Protein AF-A0A819ARZ7-F1 (afdb_monomer_lite)

Structure (mmCIF, N/CA/C/O backbone):
data_AF-A0A819ARZ7-F1
#
_entry.id   AF-A0A819ARZ7-F1
#
loop_
_atom_site.group_PDB
_atom_site.id
_atom_site.type_symbol
_atom_site.label_atom_id
_atom_site.label_alt_id
_atom_site.label_comp_id
_atom_site.label_asym_id
_atom_site.label_entity_id
_atom_site.label_seq_id
_atom_site.pdbx_PDB_ins_code
_atom_site.Cartn_x
_atom_site.Cartn_y
_atom_site.Cartn_z
_atom_site.occupancy
_atom_site.B_iso_or_equiv
_atom_site.auth_seq_id
_atom_site.auth_comp_id
_atom_site.auth_asym_id
_atom_site.auth_atom_id
_atom_site.pdbx_PDB_model_num
ATOM 1 N N . THR A 1 1 ? -5.582 -14.058 3.277 1.00 63.62 1 THR A N 1
ATOM 2 C CA . THR A 1 1 ? -6.700 -13.289 2.687 1.00 63.62 1 THR A CA 1
ATOM 3 C C . THR A 1 1 ? -6.607 -11.820 3.060 1.00 63.62 1 THR A C 1
ATOM 5 O O . THR A 1 1 ? -6.205 -11.070 2.188 1.00 63.62 1 THR A O 1
ATOM 8 N N . ALA A 1 2 ? -6.745 -11.416 4.330 1.00 82.06 2 ALA A N 1
ATOM 9 C CA . ALA A 1 2 ? -6.704 -9.994 4.734 1.00 82.06 2 ALA A CA 1
ATOM 10 C C . ALA A 1 2 ? -5.476 -9.184 4.242 1.00 82.06 2 ALA A C 1
ATOM 12 O O . ALA A 1 2 ? -5.600 -8.035 3.834 1.00 82.06 2 ALA A O 1
ATOM 13 N N . LYS A 1 3 ? -4.272 -9.774 4.220 1.00 86.88 3 LYS A N 1
ATOM 14 C CA . LYS A 1 3 ? -3.057 -9.091 3.723 1.00 86.88 3 LYS A CA 1
ATOM 15 C C . LYS A 1 3 ? -3.054 -8.848 2.209 1.00 86.88 3 LYS A C 1
ATOM 17 O O . LYS A 1 3 ? -2.350 -7.952 1.741 1.00 86.88 3 LYS A O 1
ATOM 22 N N . ALA A 1 4 ? -3.793 -9.651 1.445 1.00 87.56 4 ALA A N 1
ATOM 23 C CA . ALA A 1 4 ? -3.976 -9.429 0.014 1.00 87.56 4 ALA A CA 1
ATOM 24 C C . ALA A 1 4 ? -4.913 -8.238 -0.221 1.00 87.56 4 ALA A C 1
ATOM 26 O O . ALA A 1 4 ? -4.605 -7.392 -1.053 1.00 87.56 4 ALA A O 1
ATOM 27 N N . ASP A 1 5 ? -5.974 -8.110 0.581 1.00 90.94 5 ASP A N 1
ATOM 28 C CA . ASP A 1 5 ? -6.909 -6.980 0.511 1.00 90.94 5 ASP A CA 1
ATOM 29 C C . ASP A 1 5 ? -6.211 -5.642 0.803 1.00 90.94 5 ASP A C 1
ATOM 31 O O . ASP A 1 5 ? -6.423 -4.660 0.096 1.00 90.94 5 ASP A O 1
ATOM 35 N N . ILE A 1 6 ? -5.293 -5.622 1.776 1.00 93.38 6 ILE A N 1
ATOM 36 C CA . ILE A 1 6 ? -4.468 -4.446 2.114 1.00 93.38 6 ILE A CA 1
ATOM 37 C C . ILE A 1 6 ? -3.578 -4.014 0.945 1.00 93.38 6 ILE A C 1
ATOM 39 O O . ILE A 1 6 ? -3.431 -2.821 0.677 1.00 93.38 6 ILE A O 1
ATOM 43 N N . TRP A 1 7 ? -3.005 -4.974 0.219 1.00 92.38 7 TRP A N 1
ATOM 44 C CA . TRP A 1 7 ? -2.214 -4.670 -0.971 1.00 92.38 7 TRP A CA 1
ATOM 45 C C . TRP A 1 7 ? -3.093 -4.161 -2.113 1.00 92.38 7 TRP A C 1
ATOM 47 O O . TRP A 1 7 ? -2.758 -3.162 -2.745 1.00 92.38 7 TRP A O 1
ATOM 57 N N . SER A 1 8 ? -4.248 -4.794 -2.340 1.00 92.94 8 SER A N 1
ATOM 58 C CA . SER A 1 8 ? -5.220 -4.362 -3.351 1.00 92.94 8 SER A CA 1
ATOM 59 C C . SER A 1 8 ? -5.718 -2.942 -3.085 1.00 92.94 8 SER A C 1
ATOM 61 O O . SER A 1 8 ? -5.818 -2.147 -4.016 1.00 92.94 8 SER A O 1
ATOM 63 N N . PHE A 1 9 ? -5.954 -2.585 -1.822 1.00 93.69 9 PHE A N 1
ATOM 64 C CA . PHE A 1 9 ? -6.272 -1.218 -1.414 1.00 93.69 9 PHE A CA 1
ATOM 65 C C . PHE A 1 9 ? -5.162 -0.230 -1.806 1.00 93.69 9 PHE A C 1
ATOM 67 O O . PHE A 1 9 ? -5.432 0.771 -2.472 1.00 93.69 9 PHE A O 1
ATOM 74 N N . GLY A 1 10 ? -3.903 -0.547 -1.480 1.00 93.19 10 GLY A N 1
ATOM 75 C CA . GLY A 1 10 ? -2.745 0.241 -1.908 1.00 93.19 10 GLY A CA 1
ATOM 76 C C . GLY A 1 10 ? -2.639 0.375 -3.429 1.00 93.19 10 GLY A C 1
ATOM 77 O O . GLY A 1 10 ? -2.353 1.453 -3.943 1.00 93.19 10 GLY A O 1
ATOM 78 N N . ALA A 1 11 ? -2.928 -0.698 -4.169 1.00 92.75 11 ALA A N 1
ATOM 79 C CA . ALA A 1 11 ? -2.888 -0.704 -5.628 1.00 92.75 11 ALA A CA 1
ATOM 80 C C . ALA A 1 11 ? -3.984 0.169 -6.251 1.00 92.75 11 ALA A C 1
ATOM 82 O O . ALA A 1 11 ? -3.736 0.852 -7.248 1.00 92.75 11 ALA A O 1
ATOM 83 N N . ILE A 1 12 ? -5.175 0.188 -5.650 1.00 93.69 12 ILE A N 1
ATOM 84 C CA . ILE A 1 12 ? -6.269 1.078 -6.049 1.00 93.69 12 ILE A CA 1
ATOM 85 C C . ILE A 1 12 ? -5.876 2.537 -5.797 1.00 93.69 12 ILE A C 1
ATOM 87 O O . ILE A 1 12 ? -5.967 3.343 -6.722 1.00 93.69 12 ILE A O 1
ATOM 91 N N . LEU A 1 13 ? -5.370 2.871 -4.604 1.00 92.94 13 LEU A N 1
ATOM 92 C CA . LEU A 1 13 ? -4.904 4.228 -4.284 1.00 92.94 13 LEU A CA 1
ATOM 93 C C . LEU A 1 13 ? -3.785 4.693 -5.220 1.00 92.94 13 LEU A C 1
ATOM 95 O O . LEU A 1 13 ? -3.811 5.820 -5.719 1.00 92.94 13 LEU A O 1
ATOM 99 N N . TYR A 1 14 ? -2.824 3.815 -5.507 1.00 92.56 14 TYR A N 1
ATOM 100 C CA . TYR A 1 14 ? -1.750 4.094 -6.454 1.00 92.56 14 TYR A CA 1
ATOM 101 C C . TYR A 1 14 ? -2.319 4.434 -7.827 1.00 92.56 14 TYR A C 1
ATOM 103 O O . TYR A 1 14 ? -1.941 5.438 -8.426 1.00 92.56 14 TYR A O 1
ATOM 111 N N . ARG A 1 15 ? -3.282 3.642 -8.309 1.00 92.25 15 ARG A N 1
ATOM 112 C CA . ARG A 1 15 ? -3.916 3.883 -9.603 1.00 92.25 15 ARG A CA 1
ATOM 113 C C . ARG A 1 15 ? -4.754 5.158 -9.623 1.00 92.25 15 ARG A C 1
ATOM 115 O O . ARG A 1 15 ? -4.748 5.837 -10.640 1.00 92.25 15 ARG A O 1
ATOM 122 N N . MET A 1 16 ? -5.429 5.517 -8.533 1.00 91.75 16 MET A N 1
ATOM 123 C CA . MET A 1 16 ? -6.131 6.804 -8.423 1.00 91.75 16 MET A CA 1
ATOM 124 C C . MET A 1 16 ? -5.162 7.992 -8.457 1.00 91.75 16 MET A C 1
ATOM 126 O O . MET A 1 16 ? -5.484 9.032 -9.019 1.00 91.75 16 MET A O 1
ATOM 130 N N . THR A 1 17 ? -3.964 7.826 -7.894 1.00 90.19 17 THR A N 1
ATOM 131 C CA . THR A 1 17 ? -2.947 8.885 -7.816 1.00 90.19 17 THR A CA 1
ATOM 132 C C . THR A 1 17 ? -2.191 9.060 -9.133 1.00 90.19 17 THR A C 1
ATOM 134 O O . THR A 1 17 ? -1.933 10.178 -9.570 1.00 90.19 17 THR A O 1
ATOM 137 N N . TYR A 1 18 ? -1.823 7.947 -9.767 1.00 89.31 18 TYR A N 1
ATOM 138 C CA . TYR A 1 18 ? -0.875 7.911 -10.881 1.00 89.31 18 TYR A CA 1
ATO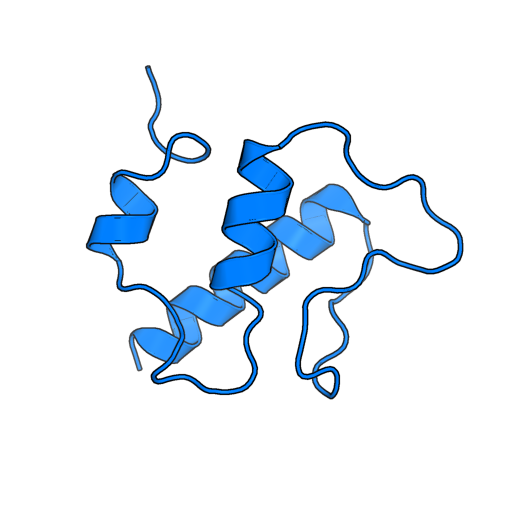M 139 C C . TYR A 1 18 ? -1.504 7.472 -12.211 1.00 89.31 18 TYR A C 1
ATOM 141 O O . TYR A 1 18 ? -0.844 7.486 -13.245 1.00 89.31 18 TYR A O 1
ATOM 149 N N . MET A 1 19 ? -2.780 7.077 -12.227 1.00 89.12 19 MET A N 1
ATOM 150 C CA . MET A 1 19 ? -3.503 6.576 -13.412 1.00 89.12 19 MET A CA 1
ATOM 151 C C . MET A 1 19 ? -2.882 5.328 -14.068 1.00 89.12 19 MET A C 1
ATOM 153 O O . MET A 1 19 ? -3.297 4.916 -15.151 1.00 89.12 19 MET A O 1
ATOM 157 N N . VAL A 1 20 ? -1.929 4.680 -13.395 1.00 89.19 20 VAL A N 1
ATOM 158 C CA . VAL A 1 20 ? -1.214 3.479 -13.852 1.00 89.19 20 VAL A CA 1
ATOM 159 C C . VAL A 1 20 ? -1.174 2.434 -12.729 1.00 89.19 20 VAL A C 1
ATOM 161 O O . VAL A 1 20 ? -1.333 2.793 -11.561 1.00 89.19 20 VAL A O 1
ATOM 164 N N . PRO A 1 21 ? -1.017 1.134 -13.035 1.00 86.94 21 PRO A N 1
ATOM 165 C CA . PRO A 1 21 ? -0.893 0.106 -12.004 1.00 86.94 21 PRO A CA 1
ATOM 166 C C . PRO A 1 21 ? 0.478 0.157 -11.301 1.00 86.94 21 PRO A C 1
ATOM 168 O O . PRO A 1 21 ? 1.469 0.538 -11.928 1.00 86.94 21 PRO A O 1
ATOM 171 N N . PRO A 1 22 ? 0.572 -0.273 -10.029 1.00 86.38 22 PRO A N 1
ATOM 172 C CA . PRO A 1 22 ? 1.855 -0.400 -9.345 1.00 86.38 22 PRO A CA 1
ATOM 173 C C . PRO A 1 22 ? 2.698 -1.546 -9.927 1.00 86.38 22 PRO A C 1
ATOM 175 O O . PRO A 1 22 ? 2.181 -2.555 -10.415 1.00 86.38 22 PRO A O 1
ATOM 178 N N . HIS A 1 23 ? 4.022 -1.423 -9.822 1.00 80.44 23 HIS A N 1
ATOM 179 C CA . HIS A 1 23 ? 4.948 -2.491 -10.199 1.00 80.44 23 HIS A CA 1
ATOM 180 C C . HIS A 1 23 ? 4.897 -3.639 -9.181 1.00 80.44 23 HIS A C 1
ATOM 182 O O . HIS A 1 23 ? 5.384 -3.501 -8.063 1.00 80.44 23 HIS A O 1
ATOM 1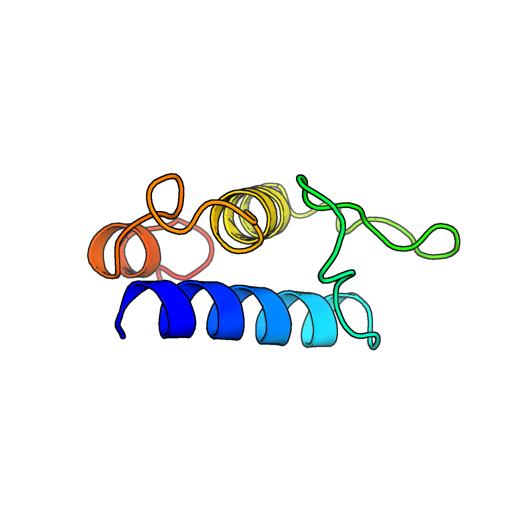88 N N . HIS A 1 24 ? 4.371 -4.797 -9.585 1.00 71.00 24 HIS A N 1
ATOM 189 C CA . HIS A 1 24 ? 4.234 -5.974 -8.715 1.00 71.00 24 HIS A CA 1
ATOM 190 C C . HIS A 1 24 ? 5.575 -6.621 -8.307 1.00 71.00 24 HIS A C 1
ATOM 192 O O . HIS A 1 24 ? 5.626 -7.325 -7.305 1.00 71.00 24 HIS A O 1
ATOM 198 N N . ASN A 1 25 ? 6.660 -6.354 -9.046 1.00 70.69 25 ASN A N 1
ATOM 199 C CA . ASN A 1 25 ? 7.995 -6.927 -8.807 1.00 70.69 25 ASN A CA 1
ATOM 200 C C . ASN A 1 25 ? 8.955 -6.004 -8.037 1.00 70.69 25 ASN A C 1
ATOM 202 O O . ASN A 1 25 ? 10.116 -6.358 -7.844 1.00 70.69 25 ASN A O 1
ATOM 206 N N . SER A 1 26 ? 8.517 -4.811 -7.624 1.00 70.00 26 SER A N 1
ATOM 207 C CA . SER A 1 26 ? 9.371 -3.905 -6.851 1.00 70.00 26 SER A CA 1
ATOM 208 C C . SER A 1 26 ? 9.179 -4.156 -5.354 1.00 70.00 26 SER A C 1
ATOM 210 O O . SER A 1 26 ? 8.047 -4.053 -4.885 1.00 70.00 26 SER A O 1
ATOM 212 N N . PRO A 1 27 ? 10.246 -4.430 -4.577 1.00 68.69 27 PRO A N 1
ATOM 213 C CA . PRO A 1 27 ? 10.141 -4.641 -3.129 1.00 68.69 27 PRO A CA 1
ATOM 214 C C . PRO A 1 27 ? 9.661 -3.400 -2.371 1.00 68.69 27 PRO A C 1
ATOM 216 O O . PRO A 1 27 ? 9.207 -3.513 -1.235 1.00 68.69 27 PRO A O 1
ATOM 219 N N . PHE A 1 28 ? 9.735 -2.232 -3.010 1.00 70.38 28 PHE A N 1
ATOM 220 C CA . PHE A 1 28 ? 9.354 -0.951 -2.439 1.00 70.38 28 PHE A CA 1
ATOM 221 C C . PHE A 1 28 ? 8.406 -0.199 -3.367 1.00 70.38 28 PHE A C 1
ATOM 223 O O . PHE A 1 28 ? 8.501 -0.310 -4.597 1.00 70.38 28 PHE A O 1
ATOM 230 N N . PHE A 1 29 ? 7.567 0.646 -2.770 1.00 77.00 29 PHE A N 1
ATOM 231 C CA . PHE A 1 29 ? 6.833 1.673 -3.495 1.00 77.00 29 PHE A CA 1
ATOM 232 C C . PHE A 1 29 ? 7.799 2.541 -4.312 1.00 77.00 29 PHE A C 1
ATOM 234 O O . PHE A 1 29 ? 8.798 3.047 -3.797 1.00 77.00 29 PHE A O 1
ATOM 241 N N . ARG A 1 30 ? 7.481 2.726 -5.594 1.00 77.88 30 ARG A N 1
ATOM 242 C CA . ARG A 1 30 ? 8.165 3.671 -6.474 1.00 77.88 30 ARG A CA 1
ATOM 243 C C . ARG A 1 30 ? 7.120 4.468 -7.255 1.00 77.88 30 ARG A C 1
ATOM 245 O O . ARG A 1 30 ? 6.254 3.848 -7.885 1.00 77.88 30 ARG A O 1
ATOM 252 N N . PRO A 1 31 ? 7.171 5.810 -7.228 1.00 77.81 31 PRO A N 1
ATOM 253 C CA . PRO A 1 31 ? 6.363 6.609 -8.135 1.00 77.81 31 PRO A CA 1
ATOM 254 C C . PRO A 1 31 ? 6.817 6.361 -9.588 1.00 77.81 31 PRO A C 1
ATOM 256 O O . PRO A 1 31 ? 7.972 5.977 -9.811 1.00 77.81 31 PRO A O 1
ATOM 259 N N . PRO A 1 32 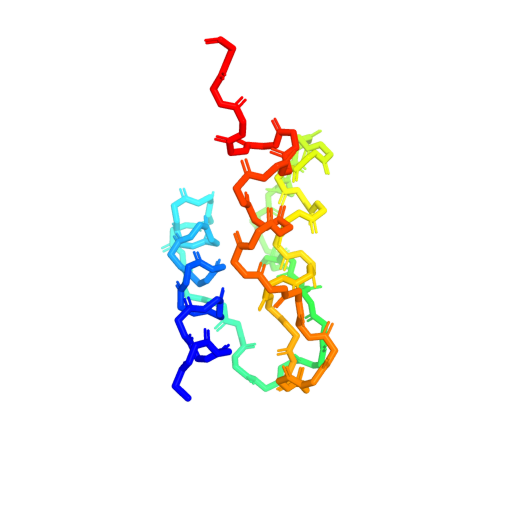? 5.944 6.557 -10.587 1.00 81.81 32 PRO A N 1
ATOM 260 C CA . PRO A 1 32 ? 6.310 6.358 -11.987 1.00 81.81 32 PRO A CA 1
ATOM 261 C C . PRO A 1 32 ? 7.394 7.348 -12.426 1.00 81.81 32 PRO A C 1
ATOM 263 O O . PRO A 1 32 ? 7.336 8.525 -12.078 1.00 81.81 32 PRO A O 1
ATOM 266 N N . LEU A 1 33 ? 8.346 6.891 -13.249 1.00 74.81 33 LEU A N 1
ATOM 267 C CA . LEU A 1 33 ? 9.526 7.670 -13.674 1.00 74.81 33 LEU A CA 1
ATOM 268 C C . LEU A 1 33 ? 9.196 9.019 -14.348 1.00 74.81 33 LEU A C 1
ATOM 270 O O . LEU A 1 33 ? 10.014 9.930 -14.307 1.00 74.81 33 LEU A O 1
ATOM 274 N N . ASN A 1 34 ? 8.001 9.155 -14.931 1.00 75.75 34 ASN A N 1
ATOM 275 C CA . ASN A 1 34 ? 7.576 10.336 -15.692 1.00 75.75 34 ASN A CA 1
ATOM 276 C C . ASN A 1 34 ? 6.394 11.088 -15.057 1.00 75.75 34 ASN A C 1
ATOM 278 O O . ASN A 1 34 ? 5.750 11.896 -15.726 1.00 75.75 34 ASN A O 1
ATOM 282 N N . GLN A 1 35 ? 6.074 10.826 -13.788 1.00 73.25 35 GLN A N 1
ATOM 283 C CA . GLN A 1 35 ? 5.025 11.551 -13.073 1.00 73.25 35 GLN A CA 1
ATOM 284 C C . GLN A 1 35 ? 5.577 12.261 -11.848 1.00 73.25 35 GLN A C 1
ATOM 286 O O . GLN A 1 35 ? 6.460 11.764 -11.149 1.00 73.25 35 GLN A O 1
ATOM 291 N N . ARG A 1 36 ? 5.017 13.442 -11.569 1.00 70.56 36 ARG A N 1
ATOM 292 C CA . ARG A 1 36 ? 5.279 14.126 -10.306 1.00 70.56 36 ARG A CA 1
ATOM 293 C C . ARG A 1 36 ? 4.765 13.244 -9.177 1.00 70.56 36 ARG A C 1
ATOM 295 O O . ARG A 1 36 ? 3.612 12.817 -9.195 1.00 70.56 36 ARG A O 1
ATOM 302 N N . SER A 1 37 ? 5.632 12.977 -8.205 1.00 72.69 37 SER A N 1
ATOM 303 C CA . SER A 1 37 ? 5.197 12.368 -6.956 1.00 72.69 37 SER A CA 1
ATOM 304 C C . SER A 1 37 ? 4.125 13.251 -6.323 1.00 72.69 37 SER A C 1
ATOM 306 O O . SER A 1 37 ? 4.206 14.478 -6.400 1.00 72.69 37 SER A O 1
ATOM 308 N N . THR A 1 38 ? 3.127 12.634 -5.693 1.00 80.25 38 THR A N 1
ATOM 309 C CA . THR A 1 38 ? 2.236 13.382 -4.810 1.00 80.25 38 THR A CA 1
ATOM 310 C C . THR A 1 38 ? 3.059 14.031 -3.695 1.00 80.25 38 THR A C 1
ATOM 312 O O . THR A 1 38 ? 4.025 13.438 -3.210 1.00 80.25 38 THR A O 1
ATOM 315 N N . ASN A 1 39 ? 2.686 15.255 -3.323 1.00 84.00 39 ASN A N 1
ATOM 316 C CA . ASN A 1 39 ? 3.296 15.990 -2.214 1.00 84.00 39 ASN A CA 1
ATOM 317 C C . ASN A 1 39 ? 2.595 15.703 -0.880 1.00 84.00 39 ASN A C 1
ATOM 319 O O . ASN A 1 39 ? 3.012 16.240 0.141 1.00 84.00 39 ASN A O 1
ATOM 323 N N . ASP A 1 40 ? 1.528 14.897 -0.881 1.00 90.38 40 ASP A N 1
ATOM 324 C CA . ASP A 1 40 ? 0.832 14.502 0.340 1.00 90.38 40 ASP A CA 1
ATOM 325 C C . ASP A 1 40 ? 1.654 13.431 1.087 1.00 90.38 40 ASP A C 1
ATOM 327 O O . ASP A 1 40 ? 1.758 12.290 0.615 1.00 90.38 40 ASP A O 1
ATOM 331 N N . PRO A 1 41 ? 2.243 13.765 2.253 1.00 90.69 41 PRO A N 1
ATOM 332 C CA . PRO A 1 41 ? 3.069 12.831 3.007 1.00 90.69 41 PRO A CA 1
ATOM 333 C C . PRO A 1 41 ? 2.261 11.652 3.563 1.00 90.69 41 PRO A C 1
ATOM 335 O O . PRO A 1 41 ? 2.806 10.556 3.688 1.00 90.69 41 PRO A O 1
ATOM 338 N N . ASN A 1 42 ? 0.970 11.835 3.857 1.00 92.62 42 ASN A N 1
ATOM 339 C CA . ASN A 1 42 ? 0.113 10.769 4.374 1.00 92.62 42 ASN A CA 1
ATOM 340 C C . ASN A 1 42 ? -0.240 9.774 3.265 1.00 92.62 42 ASN A C 1
ATOM 342 O O . ASN A 1 42 ? -0.225 8.564 3.497 1.00 92.62 42 ASN A O 1
ATOM 346 N N . LEU A 1 43 ? -0.492 10.267 2.050 1.00 91.75 43 LEU A N 1
ATOM 347 C CA . LEU A 1 43 ? -0.689 9.414 0.879 1.00 91.75 43 LEU A CA 1
ATOM 348 C C . LEU A 1 43 ? 0.580 8.615 0.549 1.00 91.75 43 LEU A C 1
ATOM 350 O O . LEU A 1 43 ? 0.518 7.415 0.294 1.00 91.75 43 LEU A O 1
ATOM 354 N N . LEU A 1 44 ? 1.754 9.248 0.588 1.00 90.56 44 LEU A N 1
ATOM 355 C CA . LEU A 1 44 ? 3.012 8.528 0.379 1.00 90.56 44 LEU A CA 1
ATOM 356 C C . LEU A 1 44 ? 3.235 7.461 1.450 1.00 90.56 44 LEU A C 1
ATOM 358 O O . LEU A 1 44 ? 3.603 6.334 1.119 1.00 90.56 44 LEU A O 1
ATOM 362 N N . ASN A 1 45 ? 2.980 7.791 2.716 1.00 92.75 45 ASN A N 1
ATOM 363 C CA . ASN A 1 45 ? 3.161 6.855 3.816 1.00 92.75 45 ASN A CA 1
ATOM 364 C C . ASN A 1 45 ? 2.244 5.631 3.679 1.00 92.75 45 ASN A C 1
ATOM 366 O O . ASN A 1 45 ? 2.725 4.498 3.755 1.00 92.75 45 ASN A O 1
ATOM 370 N N . ILE A 1 46 ? 0.952 5.833 3.396 1.00 93.75 46 ILE A N 1
ATOM 371 C CA . ILE A 1 46 ? 0.014 4.714 3.251 1.00 93.75 46 ILE A CA 1
ATOM 372 C C . ILE A 1 46 ? 0.359 3.845 2.034 1.00 93.75 46 ILE A C 1
ATOM 374 O O . ILE A 1 46 ? 0.309 2.617 2.124 1.00 93.75 46 ILE A O 1
ATOM 378 N N . LEU A 1 47 ? 0.786 4.444 0.915 1.00 92.44 47 LEU A N 1
ATOM 379 C CA . LEU A 1 47 ? 1.223 3.706 -0.275 1.00 92.44 47 LEU A CA 1
ATOM 380 C C . LEU A 1 47 ? 2.479 2.870 -0.001 1.00 92.44 47 LEU A C 1
ATOM 382 O O . LEU A 1 47 ? 2.546 1.716 -0.422 1.00 92.44 47 LEU A O 1
ATOM 386 N N . GLN A 1 48 ? 3.450 3.414 0.735 1.00 91.56 48 GLN A N 1
ATOM 387 C CA . GLN A 1 48 ? 4.680 2.706 1.096 1.00 91.56 48 GLN A CA 1
ATOM 388 C C . GLN A 1 48 ? 4.425 1.466 1.957 1.00 91.56 48 GLN A C 1
ATOM 390 O O 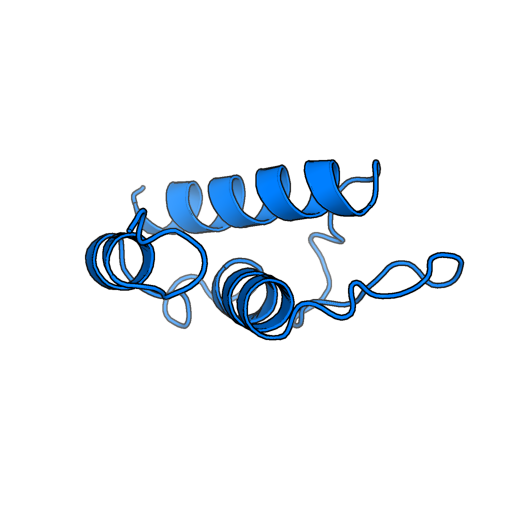. GLN A 1 48 ? 5.078 0.449 1.743 1.00 91.56 48 GLN A O 1
ATOM 395 N N . HIS A 1 49 ? 3.474 1.526 2.892 1.00 92.00 49 HIS A N 1
ATOM 396 C CA . HIS A 1 49 ? 3.185 0.414 3.804 1.00 92.00 49 HIS A CA 1
ATOM 397 C C . HIS A 1 49 ? 2.231 -0.628 3.203 1.00 92.00 49 HIS A C 1
ATOM 399 O O . HIS A 1 49 ? 2.287 -1.806 3.556 1.00 92.00 49 HIS A O 1
ATOM 405 N N . THR A 1 50 ? 1.358 -0.226 2.277 1.00 92.12 50 THR A N 1
ATOM 406 C CA . THR A 1 50 ? 0.401 -1.137 1.625 1.00 92.12 50 THR A CA 1
ATOM 407 C C . THR A 1 50 ? 1.015 -1.899 0.450 1.00 92.12 50 THR A C 1
ATOM 409 O O . THR A 1 50 ? 0.745 -3.090 0.286 1.00 92.12 50 THR A O 1
ATOM 412 N N . LEU A 1 51 ? 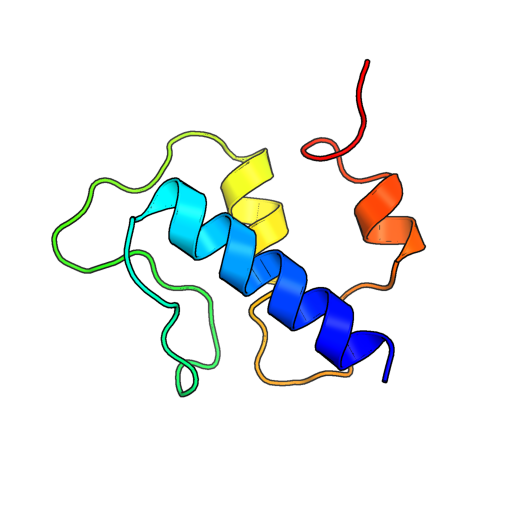1.888 -1.256 -0.335 1.00 91.50 51 LEU A N 1
ATOM 413 C CA . LEU A 1 51 ? 2.526 -1.831 -1.527 1.00 91.50 51 LEU A CA 1
ATOM 414 C C . LEU A 1 51 ? 3.866 -2.520 -1.231 1.00 91.50 51 LEU A C 1
ATOM 416 O O . LEU A 1 51 ? 4.824 -2.399 -1.992 1.00 91.50 51 LEU A O 1
ATOM 420 N N . VAL A 1 52 ? 3.929 -3.271 -0.133 1.00 89.38 52 VAL A N 1
ATOM 421 C CA . VAL A 1 52 ? 5.096 -4.091 0.223 1.00 89.38 52 VAL A CA 1
ATOM 422 C C . VAL A 1 52 ? 4.933 -5.501 -0.346 1.00 89.38 52 VAL A C 1
ATOM 424 O O . VAL A 1 52 ? 3.850 -6.087 -0.251 1.00 89.38 52 VAL A O 1
ATOM 427 N N . ILE A 1 53 ? 5.992 -6.073 -0.934 1.00 87.00 53 ILE A N 1
ATOM 428 C CA . ILE A 1 53 ? 5.949 -7.451 -1.463 1.00 87.00 53 ILE A CA 1
ATOM 429 C C . ILE A 1 53 ? 5.697 -8.453 -0.338 1.00 87.00 53 ILE A C 1
ATOM 431 O O . ILE A 1 53 ? 4.802 -9.286 -0.473 1.00 87.00 53 ILE A O 1
ATOM 435 N N . ASP A 1 54 ? 6.431 -8.342 0.771 1.00 88.81 54 ASP A N 1
ATOM 436 C CA . ASP A 1 54 ? 6.247 -9.208 1.934 1.00 88.81 54 ASP A CA 1
ATOM 437 C C . ASP A 1 54 ? 4.882 -8.942 2.606 1.00 88.81 54 ASP A C 1
ATOM 439 O O . ASP A 1 54 ? 4.659 -7.851 3.139 1.00 88.81 54 ASP A O 1
ATOM 443 N N . PRO A 1 55 ? 3.950 -9.914 2.607 1.00 89.12 55 PRO A N 1
ATOM 444 C CA . PRO A 1 55 ? 2.645 -9.752 3.235 1.00 89.12 55 PRO A CA 1
ATOM 445 C C . PRO A 1 55 ? 2.706 -9.623 4.763 1.00 89.12 55 PRO A C 1
ATOM 447 O O . PRO A 1 55 ? 1.761 -9.083 5.341 1.00 89.12 55 PRO A O 1
ATOM 450 N N . ASN A 1 56 ? 3.774 -10.084 5.421 1.00 89.88 56 ASN A N 1
ATOM 451 C CA . ASN A 1 56 ? 3.924 -9.971 6.876 1.00 89.88 56 ASN A CA 1
ATOM 452 C C . ASN A 1 56 ? 4.359 -8.568 7.307 1.00 89.88 56 ASN A C 1
ATOM 454 O O . ASN A 1 56 ? 3.963 -8.110 8.375 1.00 89.88 56 ASN A O 1
ATOM 458 N N . ALA A 1 57 ? 5.106 -7.869 6.451 1.00 89.88 57 ALA A N 1
ATOM 459 C CA . ALA A 1 57 ? 5.509 -6.481 6.661 1.00 89.88 57 ALA A CA 1
ATOM 460 C C . ALA A 1 57 ? 4.371 -5.472 6.412 1.00 89.88 57 ALA A C 1
ATOM 462 O O . ALA A 1 57 ? 4.484 -4.306 6.787 1.00 89.88 57 ALA A O 1
ATOM 463 N N . ARG A 1 58 ? 3.266 -5.899 5.784 1.00 91.56 58 ARG A N 1
ATOM 464 C CA . ARG A 1 58 ? 2.092 -5.041 5.573 1.00 91.56 58 ARG A CA 1
ATOM 465 C C . ARG A 1 58 ? 1.375 -4.772 6.900 1.00 91.56 58 ARG A C 1
ATOM 467 O O . ARG A 1 58 ? 1.302 -5.677 7.740 1.00 91.56 58 ARG A O 1
ATOM 474 N N . PRO A 1 59 ? 0.744 -3.598 7.058 1.00 92.81 59 PRO A N 1
ATOM 475 C CA . PRO A 1 59 ? -0.076 -3.282 8.223 1.00 92.81 59 PRO A CA 1
ATOM 476 C C . PRO A 1 59 ? -1.301 -4.203 8.320 1.00 92.81 59 PRO A C 1
ATOM 478 O O . PRO A 1 59 ? -1.519 -5.080 7.479 1.00 92.81 59 PRO A O 1
ATOM 481 N N . ASP A 1 60 ? -2.090 -4.069 9.378 1.00 92.69 60 ASP A N 1
ATOM 482 C CA . ASP A 1 60 ? -3.414 -4.679 9.479 1.00 92.69 60 ASP A CA 1
ATOM 483 C C . ASP A 1 60 ? -4.521 -3.678 9.095 1.00 92.69 60 ASP A C 1
ATOM 485 O O . ASP A 1 60 ? -4.271 -2.517 8.761 1.00 92.69 60 ASP A O 1
ATOM 489 N N . ALA A 1 61 ? -5.768 -4.151 9.089 1.00 90.50 61 ALA A N 1
ATOM 490 C CA . ALA A 1 61 ? -6.913 -3.318 8.734 1.00 90.50 61 ALA A CA 1
ATOM 491 C C . ALA A 1 61 ? -7.169 -2.198 9.759 1.00 90.50 61 ALA A C 1
ATOM 493 O O . ALA A 1 61 ? -7.651 -1.131 9.386 1.00 90.50 61 ALA A O 1
ATOM 494 N N . LEU A 1 62 ? -6.826 -2.413 11.035 1.00 91.44 62 LEU A N 1
ATOM 495 C CA . LEU A 1 62 ? -6.991 -1.409 12.085 1.00 91.44 62 LEU A CA 1
ATOM 496 C C . LEU A 1 62 ? -6.023 -0.237 11.889 1.00 91.44 62 LEU A C 1
ATOM 498 O O . LEU A 1 62 ? -6.422 0.923 11.992 1.00 91.44 62 LEU A O 1
ATOM 502 N N . TRP A 1 63 ? -4.768 -0.525 11.550 1.00 92.88 63 TRP A N 1
ATOM 503 C CA . TRP A 1 63 ? -3.790 0.493 11.185 1.00 92.88 63 TRP A CA 1
ATOM 504 C C . TRP A 1 63 ? -4.272 1.302 9.978 1.00 92.88 63 TRP A C 1
ATOM 506 O O . TRP A 1 63 ? -4.237 2.527 10.016 1.00 92.88 63 TRP A O 1
ATOM 516 N N . LEU A 1 64 ? -4.821 0.643 8.946 1.00 90.81 64 LEU A N 1
ATOM 517 C CA . LEU A 1 64 ? -5.426 1.351 7.814 1.00 90.81 64 LEU A CA 1
ATOM 518 C C . LEU A 1 64 ? -6.604 2.225 8.231 1.00 90.81 64 LEU A C 1
ATOM 520 O O . LEU A 1 64 ? -6.712 3.331 7.730 1.00 90.81 64 LEU A O 1
ATOM 524 N N . ALA A 1 65 ? -7.484 1.772 9.120 1.00 90.69 65 ALA A N 1
ATOM 525 C CA . ALA A 1 65 ? -8.641 2.561 9.547 1.00 90.69 65 ALA A CA 1
ATOM 526 C C . ALA A 1 65 ? -8.253 3.784 10.400 1.00 90.69 65 ALA A C 1
ATOM 528 O O . ALA A 1 65 ? -8.965 4.784 10.419 1.00 90.69 65 ALA A O 1
ATOM 529 N N . THR A 1 66 ? -7.125 3.706 11.108 1.00 93.19 66 THR A N 1
ATOM 530 C CA . THR A 1 66 ? -6.636 4.765 12.004 1.00 93.19 66 THR A CA 1
ATOM 531 C C . THR A 1 66 ? -5.614 5.695 11.349 1.00 93.19 66 THR A C 1
ATOM 533 O O . THR A 1 66 ? -5.284 6.735 11.926 1.00 93.19 66 THR A O 1
ATOM 536 N N . HIS A 1 67 ? -5.130 5.357 10.150 1.00 93.38 67 HIS A N 1
ATOM 537 C CA . HIS A 1 67 ? -4.119 6.130 9.441 1.00 93.38 67 HIS A CA 1
ATOM 538 C C . HIS A 1 67 ? -4.632 7.543 9.080 1.00 93.38 67 HIS A C 1
ATOM 540 O O . HIS A 1 67 ? -5.762 7.678 8.611 1.00 93.38 67 HIS A O 1
ATOM 546 N N . PRO A 1 68 ? -3.821 8.613 9.210 1.00 93.19 68 PRO A N 1
ATOM 547 C CA . PRO A 1 68 ? -4.257 9.989 8.934 1.00 93.19 68 PRO A CA 1
ATOM 548 C C . PRO A 1 68 ? -4.827 10.237 7.529 1.00 93.19 68 PRO A C 1
ATOM 550 O O . PRO A 1 68 ? -5.600 11.166 7.341 1.00 93.19 68 PRO A O 1
ATOM 553 N N . TYR A 1 69 ? -4.444 9.419 6.545 1.00 90.88 69 TYR A N 1
ATOM 554 C CA . TYR A 1 69 ? -4.946 9.519 5.166 1.00 90.88 69 TYR A CA 1
ATOM 555 C C . TYR A 1 69 ? -6.405 9.048 5.003 1.00 90.88 69 TYR A C 1
ATOM 557 O O . TYR A 1 69 ? -7.142 9.551 4.163 1.00 90.88 69 TYR A O 1
ATOM 565 N N . THR A 1 70 ? -6.812 8.048 5.777 1.00 88.81 70 THR A N 1
ATOM 566 C CA . THR A 1 70 ? -8.113 7.355 5.686 1.00 88.81 70 THR A CA 1
ATOM 567 C C . THR A 1 70 ? -9.045 7.728 6.826 1.00 88.81 70 THR A C 1
ATOM 569 O O . THR A 1 70 ? -10.255 7.537 6.718 1.00 88.81 70 THR A O 1
ATOM 572 N N . LYS A 1 71 ? -8.491 8.262 7.916 1.00 84.31 71 LYS A N 1
ATOM 573 C CA . LYS A 1 71 ? -9.244 8.820 9.026 1.00 84.31 71 LYS A CA 1
ATOM 574 C C . LYS A 1 71 ? -9.982 10.066 8.540 1.00 84.31 71 LYS A C 1
ATOM 576 O O . LYS A 1 71 ? -9.420 11.156 8.478 1.00 84.31 71 LYS A O 1
ATOM 581 N N . THR A 1 72 ? -11.250 9.901 8.189 1.00 63.81 72 THR A N 1
ATOM 582 C CA . THR A 1 72 ? -12.162 11.023 7.960 1.00 63.81 72 THR A CA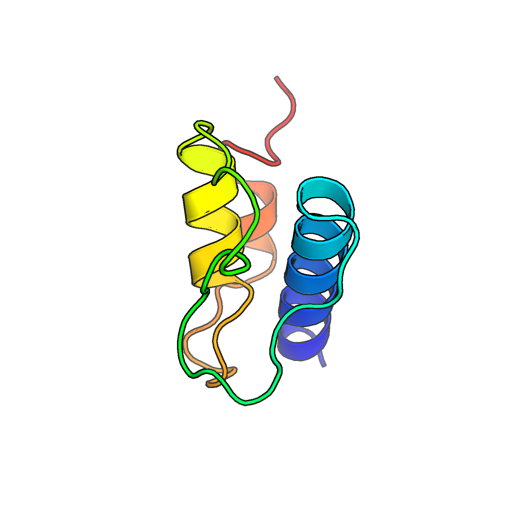 1
ATOM 583 C C . THR A 1 72 ? -12.296 11.818 9.258 1.00 63.81 72 THR A C 1
ATOM 585 O O . THR A 1 72 ? -12.511 11.222 10.317 1.00 63.81 72 THR A O 1
ATOM 588 N N . SER A 1 73 ? -12.088 13.136 9.172 1.00 54.72 73 SER A N 1
ATOM 589 C CA . SER A 1 73 ? -12.343 14.075 10.276 1.00 54.72 73 SER A CA 1
ATOM 590 C C . SER A 1 73 ? -13.800 14.044 10.720 1.00 54.72 73 SER A C 1
ATOM 592 O O . SER A 1 73 ? -14.665 13.797 9.850 1.00 54.72 73 SER A O 1
#

pLDDT: mean 85.93, std 8.98, range [54.72, 93.75]

Organism: NCBI:txid433720

Sequence (73 aa):
TAKADIWSFGAILYRMTYMVPPHHNSPFFRPPLNQRSTNDPNLLNILQHTLVIDPNARPDALWLATHPYTKTS

Secondary structure (DSSP, 8-state):
-HHHHHHHHHHHHHHHHHSS---TT-SS----TTSPPP--HHHHHHHHHHS-SSTTTS--HHHHHHSTTT---

Radius of gyration: 11.71 Å; chains: 1; bounding box: 22×29×28 Å

Foldseek 3Di:
DQLVVLLVVLQVLLCVQQVDGFDLPDQFDDRDPPDDDDPPPLSVVSNGQSNGNDSVSHDGVVCVCPRPVNPDD

InterPro domains:
  IPR000719 Protein kinase domain [PS50011] (1-70)
  IPR011009 Protein kinase-like domain superfamily [SSF56112] (1-70)